Protein AF-A0A927BXB4-F1 (afdb_monomer_lite)

pLDDT: mean 88.03, std 13.24, range [44.72, 97.94]

Foldseek 3Di:
DDDDDDPPPDPDADEAEQEPCLDDPSVVVQQVCVVVVHHYDYHDPDVVSCVSVVD

Sequence (55 aa):
MSQDRNRTVLPVAPVDLVTGASSGFGLLIAIELAGRGRRVLAGLRRPERAAALLG

Secondary structure (DSSP, 8-state):
-----------PPPEEEEETTTSHHHHHHHHHHHHTT-EEEEE-S-GGGGGGG--

Structure (mmCIF, N/CA/C/O backbone):
data_AF-A0A927BXB4-F1
#
_entry.id   AF-A0A927BXB4-F1
#
loop_
_atom_site.group_PDB
_atom_site.id
_atom_site.type_symbol
_atom_site.label_atom_id
_atom_site.label_alt_id
_atom_site.label_comp_id
_atom_site.label_asym_id
_atom_site.label_entity_id
_atom_site.label_seq_id
_atom_site.pdbx_PDB_ins_code
_atom_site.Cartn_x
_atom_site.Cartn_y
_atom_site.Cartn_z
_atom_site.occupancy
_atom_site.B_iso_or_equiv
_atom_site.auth_seq_id
_atom_site.auth_comp_id
_atom_site.auth_asym_id
_atom_site.auth_atom_id
_atom_site.pdbx_PDB_model_num
ATOM 1 N N . MET A 1 1 ? -29.838 37.166 17.571 1.00 44.72 1 MET A N 1
ATOM 2 C CA . MET A 1 1 ? -29.834 36.827 16.134 1.00 44.72 1 MET A CA 1
ATOM 3 C C . MET A 1 1 ? -28.980 35.574 15.953 1.00 44.72 1 MET A C 1
ATOM 5 O O . MET A 1 1 ? -27.805 35.617 16.268 1.00 44.72 1 MET A O 1
ATOM 9 N N . SER A 1 2 ? -29.657 34.468 15.623 1.00 58.56 2 SER A N 1
ATOM 10 C CA . SER A 1 2 ? -29.243 33.125 15.160 1.00 58.56 2 SER A CA 1
ATOM 11 C C . SER A 1 2 ? -27.860 32.505 15.485 1.00 58.56 2 SER A C 1
ATOM 13 O O . SER A 1 2 ? -26.860 32.866 14.885 1.00 58.56 2 SER A O 1
ATOM 15 N N . GLN A 1 3 ? -27.899 31.476 16.350 1.00 69.62 3 GLN A N 1
ATOM 16 C CA . GLN A 1 3 ? -27.336 30.106 16.253 1.00 69.62 3 GLN A CA 1
ATOM 17 C C . GLN A 1 3 ? -26.044 29.845 15.434 1.00 69.62 3 GLN A C 1
ATOM 19 O O . GLN A 1 3 ? -26.062 29.954 14.212 1.00 69.62 3 GLN A O 1
ATOM 24 N N . ASP A 1 4 ? -25.043 29.218 16.068 1.00 66.94 4 ASP A N 1
ATOM 25 C CA . ASP A 1 4 ? -24.446 27.984 15.521 1.00 66.94 4 ASP A CA 1
ATOM 26 C C . ASP A 1 4 ? -24.310 26.962 16.666 1.00 66.94 4 ASP A C 1
ATOM 28 O O . ASP A 1 4 ? -23.469 27.082 17.557 1.00 66.94 4 ASP A O 1
ATOM 32 N N . ARG A 1 5 ? -25.248 26.008 16.711 1.00 65.44 5 ARG A N 1
ATOM 33 C CA . ARG 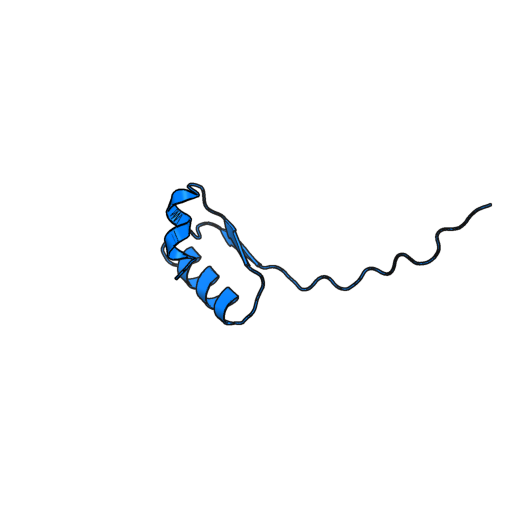A 1 5 ? -25.311 24.929 17.703 1.00 65.44 5 ARG A CA 1
ATOM 34 C C . ARG A 1 5 ? -24.595 23.714 17.124 1.00 65.44 5 ARG A C 1
ATOM 36 O O . ARG A 1 5 ? -25.033 23.186 16.111 1.00 65.44 5 ARG A O 1
ATOM 43 N N . ASN A 1 6 ? -23.618 23.190 17.860 1.00 60.97 6 ASN A N 1
ATOM 44 C CA . ASN A 1 6 ? -23.301 21.761 17.870 1.00 60.97 6 ASN A CA 1
ATOM 45 C C . ASN A 1 6 ? -22.815 21.148 16.533 1.00 60.97 6 ASN A C 1
ATOM 47 O O . ASN A 1 6 ? -23.429 20.219 16.011 1.00 60.97 6 ASN A O 1
ATOM 51 N N . ARG A 1 7 ? -21.659 21.580 16.005 1.00 66.12 7 ARG A N 1
ATOM 52 C CA . ARG A 1 7 ? -20.890 20.706 15.099 1.00 66.12 7 ARG A CA 1
ATOM 53 C C . ARG A 1 7 ? -20.195 19.633 15.933 1.00 66.12 7 ARG A C 1
ATOM 55 O O . ARG A 1 7 ? -19.074 19.825 16.393 1.00 66.12 7 ARG A O 1
ATOM 62 N N . THR A 1 8 ? -20.859 18.502 16.141 1.00 64.19 8 THR A N 1
ATOM 63 C CA . THR A 1 8 ? -20.186 17.301 16.640 1.00 64.19 8 THR A CA 1
ATOM 64 C C . THR A 1 8 ? -19.190 16.842 15.571 1.00 64.19 8 THR A C 1
ATOM 66 O O . THR A 1 8 ? -19.580 16.262 14.560 1.00 64.19 8 THR A O 1
ATOM 69 N N . VAL A 1 9 ? -17.901 17.138 15.752 1.00 69.75 9 VAL A N 1
ATOM 70 C CA . VAL A 1 9 ? -16.840 16.527 14.942 1.00 69.75 9 VAL A CA 1
ATOM 71 C C . VAL A 1 9 ? -16.634 15.128 15.500 1.00 69.75 9 VAL A C 1
ATOM 73 O O . VAL A 1 9 ? -16.079 14.961 16.584 1.00 69.75 9 VAL A O 1
ATOM 76 N N . LEU A 1 10 ? -17.131 14.118 14.787 1.00 73.75 10 LEU A N 1
ATOM 77 C CA . LEU A 1 10 ? -16.795 12.739 15.113 1.00 73.75 10 LEU A CA 1
ATOM 78 C C . LEU A 1 10 ? -15.281 12.566 14.921 1.00 73.75 10 LEU A C 1
ATOM 80 O O . LEU A 1 10 ? -14.762 13.002 13.888 1.00 73.75 10 LEU A O 1
ATOM 84 N N . PRO A 1 11 ? -14.558 11.959 15.877 1.00 73.25 11 PRO A N 1
ATOM 85 C CA . PRO A 1 11 ? -13.149 11.664 15.689 1.00 73.25 11 PRO A CA 1
ATOM 86 C C . PRO A 1 11 ? -13.004 10.747 14.475 1.00 73.25 11 PRO A C 1
ATOM 88 O O . PRO A 1 11 ? -13.443 9.597 14.480 1.00 73.25 11 PRO A O 1
ATOM 91 N N . VAL A 1 12 ? -12.421 11.282 13.403 1.00 79.06 12 VAL A N 1
ATOM 92 C CA . VAL A 1 12 ? -12.103 10.493 12.218 1.00 79.06 12 VAL A CA 1
ATOM 93 C C . VAL A 1 12 ? -10.893 9.645 12.580 1.00 79.06 12 VAL A C 1
ATOM 95 O O . VAL A 1 12 ? -9.863 10.182 12.989 1.00 79.06 12 VAL A O 1
ATOM 98 N N . ALA A 1 13 ? -11.021 8.324 12.464 1.00 84.56 13 ALA A N 1
ATOM 99 C CA . ALA A 1 13 ? -9.884 7.436 12.661 1.00 84.56 13 ALA A CA 1
ATOM 100 C C . ALA A 1 13 ? -8.722 7.868 11.735 1.00 84.56 13 ALA A C 1
ATOM 102 O O . ALA A 1 13 ? -8.981 8.197 10.570 1.00 84.56 13 ALA A O 1
ATOM 103 N N . PRO A 1 14 ? -7.465 7.884 12.219 1.00 91.44 14 PRO A N 1
ATOM 104 C CA . PRO A 1 14 ? -6.320 8.272 11.403 1.00 91.44 14 PRO A CA 1
ATOM 105 C C . PRO A 1 14 ? -6.200 7.417 10.138 1.00 91.44 14 PRO A C 1
ATOM 107 O O . PRO A 1 14 ? -6.504 6.223 10.150 1.00 91.44 14 PRO A O 1
ATOM 110 N N . VAL A 1 15 ? -5.726 8.034 9.057 1.00 96.19 15 VAL A N 1
ATOM 111 C CA . VAL A 1 15 ? -5.467 7.378 7.771 1.00 96.19 15 VAL A CA 1
ATOM 112 C C . VAL A 1 15 ? -3.998 7.564 7.418 1.00 96.19 15 VAL A C 1
ATOM 114 O O . VAL A 1 15 ? -3.498 8.687 7.468 1.00 96.19 15 VAL A O 1
ATOM 117 N N . ASP A 1 16 ? -3.323 6.484 7.032 1.00 97.75 16 ASP A N 1
ATOM 118 C CA . ASP A 1 16 ? -1.922 6.537 6.614 1.00 97.75 16 ASP A CA 1
ATOM 119 C C . ASP A 1 16 ? -1.815 6.717 5.099 1.00 97.75 16 ASP A C 1
ATOM 121 O O . ASP A 1 16 ? -2.447 5.989 4.335 1.00 97.75 16 ASP A O 1
ATOM 125 N N . LEU A 1 17 ? -0.984 7.658 4.648 1.00 97.56 17 LEU A N 1
ATOM 126 C CA . LEU A 1 17 ? -0.626 7.825 3.239 1.00 97.56 17 LEU A CA 1
ATOM 127 C C . LEU A 1 17 ? 0.778 7.271 3.007 1.00 97.56 17 LEU A C 1
ATOM 129 O O . LEU A 1 17 ? 1.749 7.784 3.562 1.00 97.56 17 LEU A O 1
ATOM 133 N N . VAL A 1 18 ? 0.894 6.265 2.142 1.00 97.94 18 VAL A N 1
ATOM 134 C CA . VAL A 1 18 ? 2.185 5.683 1.759 1.00 97.94 18 VAL A CA 1
ATOM 135 C C . VAL A 1 18 ? 2.479 6.031 0.309 1.00 97.94 18 VAL A C 1
ATOM 137 O O . VAL A 1 18 ? 1.782 5.582 -0.598 1.00 97.94 18 VAL A O 1
ATOM 140 N N . THR A 1 19 ? 3.511 6.836 0.066 1.00 96.69 19 THR A N 1
ATOM 141 C CA . THR A 1 19 ? 3.969 7.164 -1.291 1.00 96.69 19 THR A CA 1
ATOM 142 C C . THR A 1 19 ? 5.009 6.155 -1.774 1.00 96.69 19 THR A C 1
ATOM 144 O O . THR A 1 19 ? 5.662 5.474 -0.985 1.00 96.69 19 THR A O 1
ATOM 147 N N . GLY A 1 20 ? 5.146 6.008 -3.095 1.00 96.88 20 GLY A N 1
ATOM 148 C CA . GLY A 1 20 ? 6.049 4.999 -3.657 1.00 96.88 20 GLY A CA 1
ATOM 149 C C . GLY A 1 20 ? 5.574 3.563 -3.404 1.00 96.88 20 GLY A C 1
ATOM 150 O O . GLY A 1 20 ? 6.382 2.641 -3.415 1.00 96.88 20 GLY A O 1
ATOM 151 N N . ALA A 1 21 ? 4.267 3.358 -3.213 1.00 97.50 21 ALA A N 1
ATOM 152 C CA . ALA A 1 21 ? 3.678 2.072 -2.830 1.00 97.50 21 ALA A CA 1
ATOM 153 C C . ALA A 1 21 ? 3.640 1.017 -3.956 1.00 97.50 21 ALA A C 1
ATOM 155 O O . ALA A 1 21 ? 3.116 -0.073 -3.768 1.00 97.50 21 ALA A O 1
ATOM 156 N N . SER A 1 22 ? 4.185 1.317 -5.140 1.00 96.06 22 SER A N 1
ATOM 157 C CA . SER A 1 22 ? 4.160 0.390 -6.279 1.00 96.06 22 SER A CA 1
ATOM 158 C C . SER A 1 22 ? 5.175 -0.756 -6.185 1.00 96.06 22 SER A C 1
ATOM 160 O O . SER A 1 22 ? 5.118 -1.664 -7.008 1.00 96.06 22 SER A O 1
ATOM 162 N N . SER A 1 23 ? 6.165 -0.676 -5.285 1.00 95.12 23 SER A N 1
ATOM 163 C CA . SER A 1 23 ? 7.232 -1.679 -5.118 1.00 95.12 23 SER A CA 1
ATOM 164 C C . SER A 1 23 ? 8.088 -1.400 -3.874 1.00 95.12 23 SER A C 1
ATOM 166 O O . SER A 1 23 ? 8.013 -0.316 -3.296 1.00 95.12 23 SER A O 1
ATOM 168 N N . GLY A 1 24 ? 8.979 -2.331 -3.518 1.00 95.75 24 GLY A N 1
ATOM 169 C CA . GLY A 1 24 ? 9.998 -2.125 -2.482 1.00 95.75 24 GLY A CA 1
ATOM 170 C C . GLY A 1 24 ? 9.397 -1.824 -1.106 1.00 95.75 24 GLY A C 1
ATOM 171 O O . GLY A 1 24 ? 8.338 -2.340 -0.759 1.00 95.75 24 GLY A O 1
ATOM 172 N N .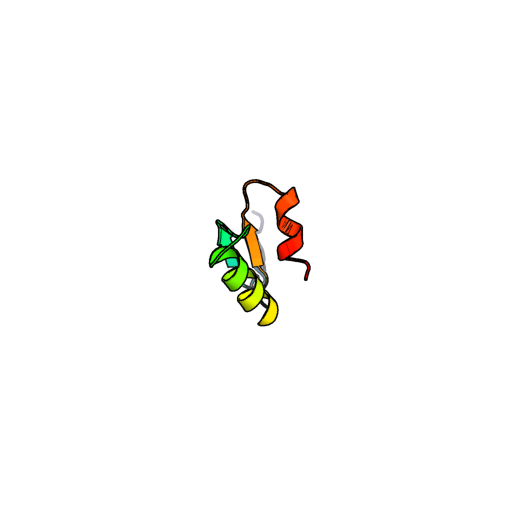 PHE A 1 25 ? 10.060 -0.969 -0.324 1.00 97.69 25 PHE A N 1
ATOM 173 C CA . PHE A 1 25 ? 9.619 -0.665 1.040 1.00 97.69 25 PHE A CA 1
ATOM 174 C C . PHE A 1 25 ? 8.244 -0.000 1.107 1.00 97.69 25 PHE A C 1
ATOM 176 O O . PHE A 1 25 ? 7.472 -0.342 1.991 1.00 97.69 25 PHE A O 1
ATOM 183 N N . GLY A 1 26 ? 7.901 0.892 0.171 1.00 96.88 26 GLY A N 1
ATOM 184 C CA . GLY A 1 26 ? 6.581 1.532 0.161 1.00 96.88 26 GLY A CA 1
ATOM 185 C C . GLY A 1 26 ? 5.445 0.512 0.036 1.00 96.88 26 GLY A C 1
ATOM 186 O O . GLY A 1 26 ? 4.436 0.625 0.725 1.00 96.88 26 GLY A O 1
ATOM 187 N N . LEU A 1 27 ? 5.630 -0.522 -0.789 1.00 97.25 27 LEU A N 1
ATOM 188 C CA . LEU A 1 27 ? 4.684 -1.635 -0.895 1.00 97.25 27 LEU A CA 1
ATOM 189 C C . LEU A 1 27 ? 4.584 -2.415 0.425 1.00 97.25 27 LEU A C 1
ATOM 191 O O . LEU A 1 27 ? 3.488 -2.611 0.941 1.00 97.25 27 LEU A O 1
ATOM 195 N N . LEU A 1 28 ? 5.725 -2.822 0.990 1.00 97.69 28 LEU A N 1
ATOM 196 C CA . LEU A 1 28 ? 5.761 -3.615 2.226 1.00 97.69 28 LEU A CA 1
ATOM 197 C C . LEU A 1 28 ? 5.164 -2.861 3.421 1.00 97.69 28 LEU A C 1
ATOM 199 O O . LEU A 1 28 ? 4.429 -3.444 4.209 1.00 97.69 28 LEU A O 1
ATOM 203 N N . ILE A 1 29 ? 5.426 -1.558 3.528 1.00 97.88 29 ILE A N 1
ATOM 204 C CA . ILE A 1 29 ? 4.845 -0.692 4.559 1.00 97.88 29 ILE A CA 1
ATOM 205 C C . ILE A 1 29 ? 3.326 -0.611 4.393 1.00 97.88 29 ILE A C 1
ATOM 207 O O . ILE A 1 29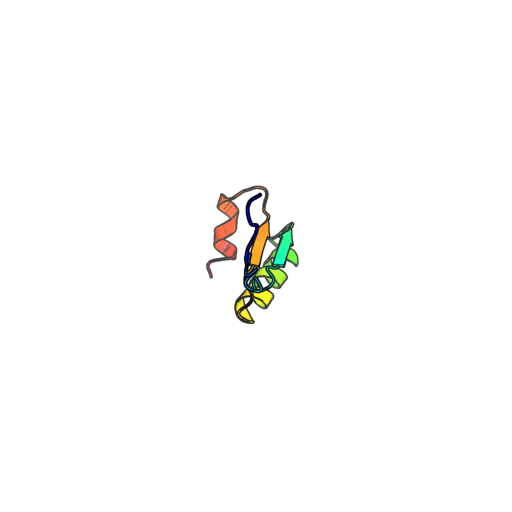 ? 2.604 -0.733 5.379 1.00 97.88 29 ILE A O 1
ATOM 211 N N . ALA A 1 30 ? 2.832 -0.418 3.164 1.00 97.69 30 ALA A N 1
ATOM 212 C CA . ALA A 1 30 ? 1.397 -0.340 2.910 1.00 97.69 30 ALA A CA 1
ATOM 213 C C . ALA A 1 30 ? 0.677 -1.643 3.296 1.00 97.69 30 ALA A C 1
ATOM 215 O O . ALA A 1 30 ? -0.353 -1.584 3.967 1.00 97.69 30 ALA A O 1
ATOM 216 N N . ILE A 1 31 ? 1.248 -2.797 2.934 1.00 96.75 31 ILE A N 1
ATOM 217 C CA . ILE A 1 31 ? 0.714 -4.120 3.288 1.00 96.75 31 ILE A CA 1
ATOM 218 C C . ILE A 1 31 ? 0.737 -4.329 4.804 1.00 96.75 31 ILE A C 1
ATOM 220 O O . ILE A 1 31 ? -0.279 -4.706 5.377 1.00 96.75 31 ILE A O 1
ATOM 224 N N . GLU A 1 32 ? 1.855 -4.042 5.473 1.00 97.69 32 GLU A N 1
ATOM 225 C CA . GLU A 1 32 ? 1.982 -4.228 6.923 1.00 97.69 32 GLU A CA 1
ATOM 226 C C . GLU A 1 32 ? 0.991 -3.348 7.704 1.00 97.69 32 GLU A C 1
ATOM 228 O O . GLU A 1 32 ? 0.329 -3.814 8.630 1.00 97.69 32 GLU A O 1
ATOM 233 N N . LEU A 1 33 ? 0.842 -2.074 7.325 1.00 97.19 33 LEU A N 1
ATOM 234 C CA . LEU A 1 33 ? -0.117 -1.168 7.966 1.00 97.19 33 LEU A CA 1
ATOM 235 C C . LEU A 1 33 ? -1.562 -1.636 7.751 1.00 97.19 33 LEU A C 1
ATOM 237 O O . LEU A 1 33 ? -2.344 -1.651 8.706 1.00 97.19 33 LEU A O 1
ATOM 241 N N . ALA A 1 34 ? -1.904 -2.057 6.530 1.00 96.12 34 ALA A N 1
ATOM 242 C CA . ALA A 1 34 ? -3.220 -2.607 6.221 1.00 96.12 34 ALA A CA 1
ATOM 243 C C . ALA A 1 34 ? -3.486 -3.910 6.996 1.00 96.12 34 ALA A C 1
ATOM 245 O O . ALA A 1 34 ? -4.556 -4.065 7.584 1.00 96.12 34 ALA A O 1
ATOM 246 N N . GLY A 1 35 ? -2.492 -4.799 7.090 1.00 95.88 35 GLY A N 1
ATOM 247 C CA . GLY A 1 35 ? -2.552 -6.043 7.864 1.00 95.88 35 GLY A CA 1
ATOM 248 C C . GLY A 1 35 ? -2.758 -5.821 9.366 1.00 95.88 35 GLY A C 1
ATOM 249 O O . GLY A 1 35 ? -3.378 -6.642 10.036 1.00 95.88 35 GLY A O 1
ATOM 250 N N . ARG A 1 36 ? -2.337 -4.666 9.896 1.00 96.19 36 ARG A N 1
ATOM 251 C CA . ARG A 1 36 ? -2.628 -4.222 11.273 1.00 96.19 36 ARG A CA 1
ATOM 252 C C . ARG A 1 36 ? -4.015 -3.584 11.440 1.00 96.19 36 ARG A C 1
ATOM 254 O O . ARG A 1 36 ? -4.295 -3.010 12.491 1.00 96.19 36 ARG A O 1
ATOM 261 N N . GLY A 1 37 ? -4.871 -3.637 10.419 1.00 95.06 37 GLY A N 1
ATOM 262 C CA . GLY A 1 37 ? -6.229 -3.084 10.438 1.00 95.06 37 GLY A CA 1
ATOM 263 C C . GLY A 1 37 ? -6.294 -1.565 10.264 1.00 95.06 37 GLY A C 1
ATOM 264 O O . GLY A 1 37 ? -7.328 -0.957 10.547 1.00 95.06 37 GLY A O 1
ATOM 265 N N . ARG A 1 38 ? -5.205 -0.923 9.822 1.00 95.94 38 ARG A N 1
ATOM 266 C CA . ARG A 1 38 ? -5.182 0.526 9.590 1.00 95.94 38 ARG A CA 1
ATOM 267 C C . ARG A 1 38 ? -5.741 0.848 8.211 1.00 95.94 38 ARG A C 1
ATOM 269 O O . ARG A 1 38 ? -5.571 0.095 7.253 1.00 95.94 38 ARG A O 1
ATOM 276 N N . ARG A 1 39 ? -6.384 2.010 8.089 1.00 96.44 39 ARG A N 1
ATOM 277 C CA . ARG A 1 39 ? -6.813 2.527 6.789 1.00 96.44 39 ARG A CA 1
ATOM 278 C C . ARG A 1 39 ? -5.614 3.151 6.083 1.00 96.44 39 ARG A C 1
ATOM 280 O O . ARG A 1 39 ? -5.059 4.132 6.574 1.00 96.44 39 ARG A O 1
ATOM 287 N N . VAL A 1 40 ? -5.254 2.601 4.927 1.00 97.06 40 VAL A N 1
ATOM 288 C CA . VAL A 1 40 ? -4.088 3.032 4.147 1.00 97.06 40 VAL A CA 1
ATOM 289 C C . VAL A 1 40 ? -4.523 3.568 2.785 1.00 97.06 40 VAL A C 1
ATOM 291 O O . VAL A 1 40 ? -5.321 2.950 2.083 1.00 97.06 40 VAL A O 1
ATOM 294 N N . LEU A 1 41 ? -3.973 4.716 2.397 1.00 97.19 41 LEU A N 1
ATOM 295 C CA . LEU A 1 41 ? -4.008 5.249 1.040 1.00 97.19 41 LEU A CA 1
ATOM 296 C C . LEU A 1 41 ? -2.648 4.991 0.388 1.00 97.19 41 LEU A C 1
ATOM 298 O O . LEU A 1 41 ? -1.633 5.563 0.786 1.00 97.19 41 LEU A O 1
ATOM 302 N N . ALA A 1 42 ? -2.621 4.125 -0.621 1.00 97.31 42 ALA A N 1
ATOM 303 C CA . ALA A 1 42 ? -1.407 3.807 -1.362 1.00 97.31 42 ALA A CA 1
ATOM 304 C C . ALA A 1 42 ? -1.235 4.762 -2.555 1.00 97.31 42 ALA A C 1
ATOM 306 O O . ALA A 1 42 ? -1.975 4.710 -3.536 1.00 97.31 42 ALA A O 1
ATOM 307 N N . GLY A 1 43 ? -0.242 5.645 -2.471 1.00 97.06 43 GLY A N 1
ATOM 308 C CA . GLY A 1 43 ? 0.123 6.598 -3.512 1.00 97.06 43 GLY A CA 1
ATOM 309 C C . GLY A 1 43 ? 1.122 6.007 -4.506 1.00 97.06 43 GLY A C 1
ATOM 310 O O . GLY A 1 43 ? 2.270 5.700 -4.166 1.00 97.06 43 GLY A O 1
ATOM 311 N N . LEU A 1 44 ? 0.707 5.906 -5.766 1.00 95.75 44 LEU A N 1
ATOM 312 C CA . LEU A 1 44 ? 1.507 5.391 -6.875 1.00 95.75 44 LEU A CA 1
ATOM 313 C C . LEU A 1 44 ? 1.257 6.185 -8.162 1.00 95.75 44 LEU A C 1
ATOM 315 O O . LEU A 1 44 ? 0.180 6.726 -8.378 1.00 95.75 44 LEU A O 1
ATOM 319 N N . ARG A 1 45 ? 2.273 6.249 -9.031 1.00 94.88 45 ARG A N 1
ATOM 320 C CA . ARG A 1 45 ? 2.206 6.985 -10.311 1.00 94.88 45 ARG A CA 1
ATOM 321 C C . ARG A 1 45 ? 1.443 6.237 -11.409 1.00 94.88 45 ARG A C 1
ATOM 323 O O . ARG A 1 45 ? 0.997 6.855 -12.363 1.00 94.88 45 ARG A O 1
ATOM 330 N N . ARG A 1 46 ? 1.398 4.908 -11.309 1.00 93.56 46 ARG A N 1
ATOM 331 C CA . ARG A 1 46 ? 0.950 3.975 -12.352 1.00 93.56 46 ARG A CA 1
ATOM 332 C C . ARG A 1 46 ? -0.083 3.008 -11.766 1.00 93.56 46 ARG A C 1
ATOM 334 O O . ARG A 1 46 ? 0.351 2.026 -11.156 1.00 93.56 46 ARG A O 1
ATOM 341 N N . PRO A 1 47 ? -1.395 3.310 -11.843 1.00 90.50 47 PRO A N 1
ATOM 342 C CA . PRO A 1 47 ? -2.458 2.548 -11.175 1.00 90.50 47 PRO A CA 1
ATOM 343 C C . PRO A 1 47 ? -2.452 1.057 -11.517 1.00 90.50 47 PRO A C 1
ATOM 345 O O . PRO A 1 47 ? -2.742 0.229 -10.661 1.00 90.50 47 PRO A O 1
ATOM 348 N N . GLU A 1 48 ? -2.018 0.695 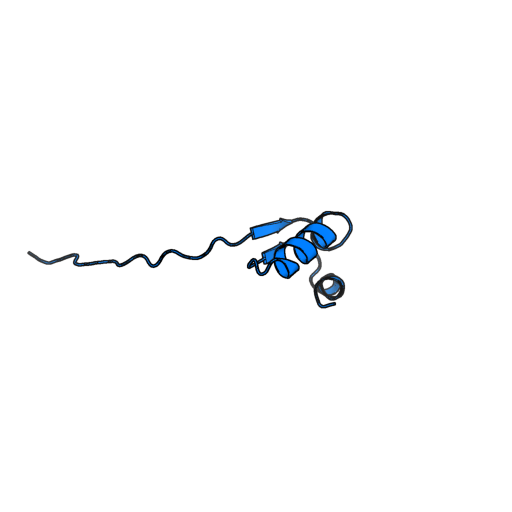-12.721 1.00 92.50 48 GLU A N 1
ATOM 349 C CA . GLU A 1 48 ? -1.864 -0.685 -13.176 1.00 92.50 48 GLU A CA 1
ATOM 350 C C . GLU A 1 48 ? -0.889 -1.516 -12.319 1.00 92.50 48 GLU A C 1
ATOM 352 O O . GLU A 1 48 ? -0.942 -2.742 -12.332 1.00 92.50 48 GLU A O 1
ATOM 357 N N . ARG A 1 49 ? -0.018 -0.873 -11.527 1.00 92.81 49 ARG A N 1
ATOM 358 C CA . ARG A 1 49 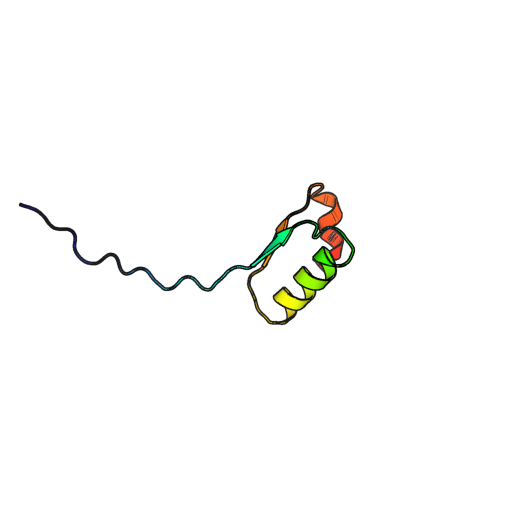? 0.887 -1.552 -10.583 1.00 92.81 49 ARG A CA 1
ATOM 359 C C . ARG A 1 49 ? 0.265 -1.832 -9.215 1.00 92.81 49 ARG A C 1
ATOM 361 O O . ARG A 1 49 ? 0.940 -2.399 -8.361 1.00 92.81 49 ARG A O 1
ATOM 368 N N . ALA A 1 50 ? -0.995 -1.463 -8.992 1.00 91.50 50 ALA A N 1
ATOM 369 C CA . ALA A 1 50 ? -1.672 -1.687 -7.717 1.00 91.50 50 ALA A CA 1
ATOM 370 C C . ALA A 1 50 ? -1.985 -3.165 -7.434 1.00 91.50 50 ALA A C 1
ATOM 372 O O . ALA A 1 50 ? -2.274 -3.493 -6.292 1.00 91.50 50 ALA A O 1
ATOM 373 N N . ALA A 1 51 ? -1.890 -4.064 -8.422 1.00 91.00 51 ALA A N 1
ATOM 374 C CA . ALA A 1 51 ? -2.166 -5.491 -8.230 1.00 91.00 51 ALA A CA 1
ATOM 375 C C . ALA A 1 51 ? -1.362 -6.117 -7.073 1.00 91.00 51 ALA A C 1
ATOM 377 O O . ALA A 1 51 ? -1.880 -6.965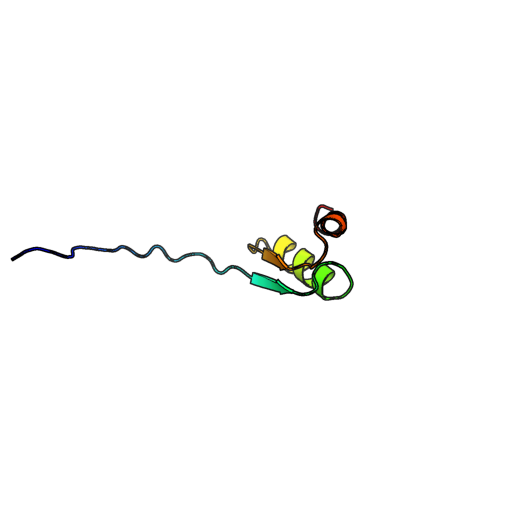 -6.358 1.00 91.00 51 ALA A O 1
ATOM 378 N N . ALA A 1 52 ? -0.132 -5.646 -6.831 1.00 86.62 52 ALA A N 1
ATOM 379 C CA . ALA A 1 52 ? 0.698 -6.110 -5.719 1.00 86.62 52 ALA A CA 1
ATOM 380 C C . ALA A 1 52 ? 0.154 -5.734 -4.321 1.00 86.62 52 ALA A C 1
ATOM 382 O O . ALA A 1 52 ? 0.612 -6.294 -3.332 1.00 86.62 52 ALA A O 1
ATOM 383 N N . LEU A 1 53 ? -0.796 -4.794 -4.230 1.00 87.62 53 LEU A N 1
ATOM 384 C CA . LEU A 1 53 ? -1.470 -4.372 -2.993 1.00 87.62 53 LEU A CA 1
ATOM 385 C C . LEU A 1 53 ? -2.781 -5.132 -2.732 1.00 87.62 53 LEU A C 1
ATOM 387 O O . LEU A 1 53 ? -3.402 -4.912 -1.698 1.00 87.62 53 LEU A O 1
ATOM 391 N N . LEU A 1 54 ? -3.232 -5.960 -3.681 1.00 80.94 54 LEU A N 1
ATOM 392 C CA . LEU A 1 54 ? -4.511 -6.682 -3.625 1.00 80.94 54 LEU A CA 1
ATOM 393 C C . LEU A 1 54 ? -4.341 -8.171 -3.278 1.00 80.94 54 LEU A C 1
ATOM 395 O O . LEU A 1 54 ? -5.291 -8.936 -3.439 1.00 80.94 54 LEU A O 1
ATOM 399 N N . GLY A 1 55 ? -3.122 -8.566 -2.894 1.00 67.25 55 GLY A N 1
ATOM 400 C CA . GLY A 1 55 ? -2.767 -9.933 -2.509 1.00 67.25 55 GLY A CA 1
ATOM 401 C C . GLY A 1 55 ? -3.294 -10.333 -1.142 1.00 67.25 55 GLY A C 1
ATOM 402 O O . GLY A 1 55 ? -3.466 -9.436 -0.287 1.00 67.25 55 GLY A O 1
#

Organism: NCBI:txid2772509

InterPro domains:
  IPR036291 NAD(P)-binding domain superfamily [SSF51735] (16-54)

Radius of gyration: 17.1 Å; chains: 1; bounding box: 40×47×31 Å